Protein AF-A0A957SLW6-F1 (afdb_monomer)

Foldseek 3Di:
DDPCLPPPCPPHDPVVVVDDPRQQPRDDCVQLVHDQDPVDDSVVSNVVRVVSNVVVVVVVVVVVVVVVVVVD

Sequence (72 aa):
EPETLYDDYAGRASAAAAAQMRVGVHMNPLDLKSTINHTLPENELRKWAYQRYIKDYLRVIASIDDNVGRLL

Mean predicted aligned error: 4.95 Å

Structure (mmCIF, N/CA/C/O backbone):
data_AF-A0A957SLW6-F1
#
_entry.id   AF-A0A957SLW6-F1
#
loop_
_atom_site.group_PDB
_atom_site.id
_atom_site.type_symbol
_atom_site.label_atom_id
_atom_site.label_alt_id
_atom_site.label_comp_id
_atom_site.label_asym_id
_atom_site.label_entity_id
_atom_site.label_seq_id
_atom_site.pdbx_PDB_ins_code
_atom_site.Cartn_x
_atom_site.Cartn_y
_atom_site.Cartn_z
_atom_site.occupancy
_atom_site.B_iso_or_equiv
_atom_site.auth_seq_id
_atom_site.auth_comp_id
_atom_site.auth_asym_id
_atom_site.auth_atom_id
_atom_site.pdbx_PDB_model_num
ATOM 1 N N . GLU A 1 1 ? -3.236 -10.132 -0.373 1.00 79.12 1 GLU A N 1
ATOM 2 C CA . GLU A 1 1 ? -2.884 -9.048 -1.317 1.00 79.12 1 GLU A CA 1
ATOM 3 C C . GLU A 1 1 ? -3.817 -9.133 -2.511 1.00 79.12 1 GLU A C 1
ATOM 5 O O . GLU A 1 1 ? -4.310 -10.232 -2.745 1.00 79.12 1 GLU A O 1
ATOM 10 N N . PRO A 1 2 ? -4.154 -8.019 -3.181 1.00 87.19 2 PRO A N 1
ATOM 11 C CA . PRO A 1 2 ? -5.104 -8.041 -4.285 1.00 87.19 2 PRO A CA 1
ATOM 12 C C . PRO A 1 2 ? -4.494 -8.739 -5.501 1.00 87.19 2 PRO A C 1
ATOM 14 O O . PRO A 1 2 ? -3.305 -8.582 -5.775 1.00 87.19 2 PRO A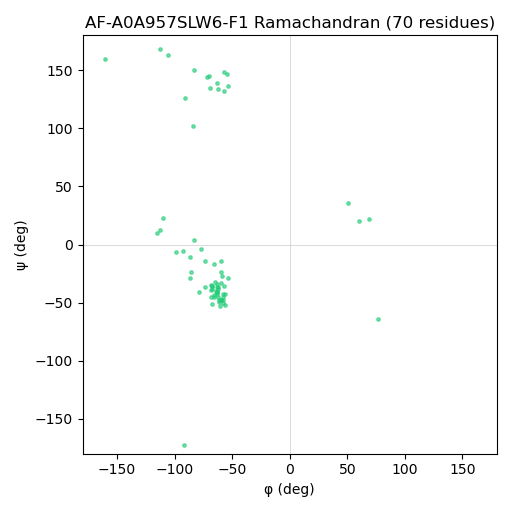 O 1
ATOM 17 N N . GLU A 1 3 ? -5.324 -9.455 -6.259 1.00 87.00 3 GLU A N 1
ATOM 18 C CA . GLU A 1 3 ? -4.912 -10.156 -7.487 1.00 87.00 3 GLU A CA 1
ATOM 19 C C . GLU A 1 3 ? -4.326 -9.195 -8.534 1.00 87.00 3 GLU A C 1
ATOM 21 O O . GLU A 1 3 ? -3.445 -9.557 -9.306 1.00 87.00 3 GLU A O 1
ATOM 26 N N . THR A 1 4 ? -4.742 -7.927 -8.498 1.00 88.12 4 THR A N 1
ATOM 27 C CA . THR A 1 4 ? -4.301 -6.874 -9.419 1.00 88.12 4 THR A CA 1
ATOM 28 C C . THR A 1 4 ? -2.973 -6.210 -9.031 1.00 88.12 4 THR A C 1
ATOM 30 O O . THR A 1 4 ? -2.577 -5.237 -9.670 1.00 88.12 4 THR A O 1
ATOM 33 N N . LEU A 1 5 ? -2.279 -6.660 -7.974 1.00 86.62 5 LEU A N 1
ATOM 34 C CA . LEU A 1 5 ? -1.039 -6.015 -7.500 1.00 86.62 5 LEU A CA 1
ATOM 35 C C . LEU A 1 5 ? 0.098 -6.063 -8.541 1.00 86.62 5 LEU A C 1
ATOM 37 O O . LEU A 1 5 ? 0.905 -5.133 -8.633 1.00 86.62 5 LEU A O 1
ATOM 41 N N . TYR A 1 6 ? 0.150 -7.139 -9.327 1.00 88.69 6 TYR A N 1
ATOM 42 C CA . TYR A 1 6 ? 1.169 -7.371 -10.357 1.00 88.69 6 TYR A CA 1
ATOM 43 C C . TYR A 1 6 ? 0.606 -7.278 -11.781 1.00 88.69 6 TYR A C 1
ATOM 45 O O . TYR A 1 6 ? 1.194 -7.841 -12.696 1.00 88.69 6 TYR A O 1
ATOM 53 N N . ASP A 1 7 ? -0.520 -6.583 -11.967 1.00 84.88 7 ASP A N 1
ATOM 54 C CA . ASP A 1 7 ? -1.126 -6.388 -13.289 1.00 84.88 7 ASP A CA 1
ATOM 55 C C . ASP A 1 7 ? -0.122 -5.723 -14.255 1.00 84.88 7 ASP A C 1
ATOM 57 O O . ASP A 1 7 ? 0.552 -4.741 -13.908 1.00 84.88 7 ASP A O 1
ATOM 61 N N . ASP A 1 8 ? -0.005 -6.296 -15.453 1.00 82.12 8 ASP A N 1
ATOM 62 C CA . ASP A 1 8 ? 0.874 -5.850 -16.537 1.00 82.12 8 ASP A CA 1
ATOM 63 C C . 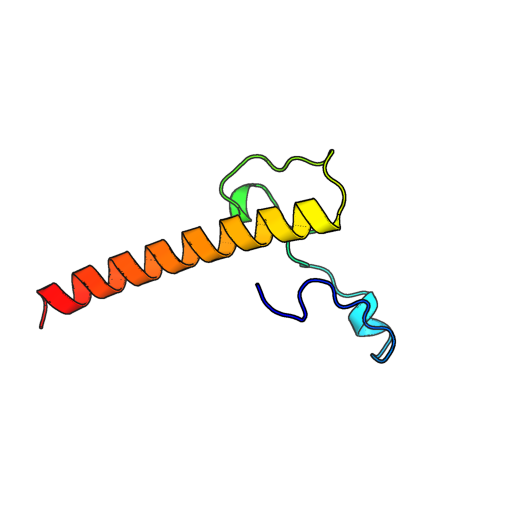ASP A 1 8 ? 0.169 -4.897 -17.515 1.00 82.12 8 ASP A C 1
ATOM 65 O O . ASP A 1 8 ? 0.814 -4.299 -18.377 1.00 82.12 8 ASP A O 1
ATOM 69 N N . TYR A 1 9 ? -1.140 -4.692 -17.335 1.00 83.75 9 TYR A N 1
ATOM 70 C CA . TYR A 1 9 ? -1.982 -3.805 -18.127 1.00 83.75 9 TYR A CA 1
ATOM 71 C C . TYR A 1 9 ? -2.041 -4.155 -19.625 1.00 83.75 9 TYR A C 1
ATOM 73 O O . TYR A 1 9 ? -2.447 -3.300 -20.417 1.00 83.75 9 TYR A O 1
ATOM 81 N N . ALA A 1 10 ? -1.715 -5.391 -20.032 1.00 81.75 10 ALA A N 1
ATOM 82 C CA . ALA A 1 10 ? -1.565 -5.790 -21.441 1.00 81.75 10 ALA A CA 1
ATOM 83 C C . ALA A 1 10 ? -2.826 -5.614 -22.324 1.00 81.75 10 ALA A C 1
ATOM 85 O O . ALA A 1 10 ? -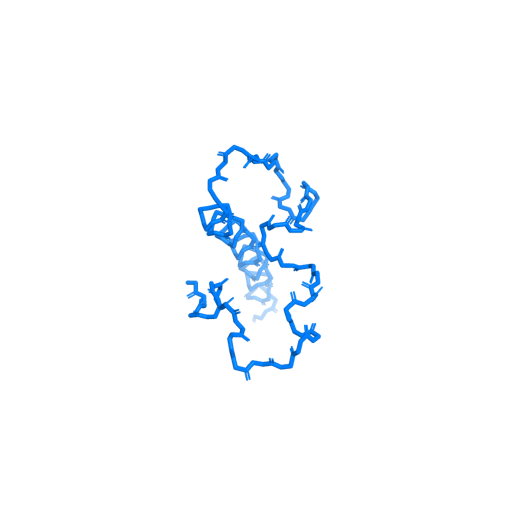2.732 -5.643 -23.548 1.00 81.75 10 ALA A O 1
ATOM 86 N N . GLY A 1 11 ? -4.001 -5.396 -21.724 1.00 84.25 11 GLY A N 1
ATOM 87 C CA . GLY A 1 11 ? -5.267 -5.124 -22.421 1.00 84.25 11 GLY A CA 1
ATOM 88 C C . GLY A 1 11 ? -5.864 -3.734 -22.175 1.00 84.25 11 GLY A C 1
ATOM 89 O O . GLY A 1 11 ? -7.024 -3.507 -22.519 1.00 84.25 11 GLY A O 1
ATOM 90 N N . ARG A 1 12 ? -5.134 -2.811 -21.533 1.00 85.81 12 ARG A N 1
ATOM 91 C CA . ARG A 1 12 ? -5.643 -1.471 -21.185 1.00 85.81 12 ARG A CA 1
ATOM 92 C C . ARG A 1 12 ? -5.061 -0.388 -22.096 1.00 85.81 12 ARG A C 1
ATOM 94 O O . ARG A 1 12 ? -4.057 -0.588 -22.771 1.00 85.81 12 ARG A O 1
ATOM 101 N N . ALA A 1 13 ? -5.694 0.787 -22.110 1.00 87.56 13 ALA A N 1
ATOM 102 C CA . ALA A 1 13 ? -5.187 1.944 -22.849 1.00 87.56 13 ALA A CA 1
ATOM 103 C C . ALA A 1 13 ? -3.759 2.310 -22.400 1.00 87.56 13 ALA A C 1
ATOM 105 O O . ALA A 1 13 ? -3.431 2.187 -21.219 1.00 87.56 13 ALA A O 1
ATOM 106 N N . SER A 1 14 ? -2.935 2.835 -23.313 1.00 83.00 14 SER A N 1
ATOM 107 C CA . SER A 1 14 ? -1.528 3.196 -23.049 1.00 83.00 14 SER A CA 1
ATOM 108 C C . SER A 1 14 ? -1.341 4.138 -21.851 1.00 83.00 14 SER A C 1
ATOM 110 O O . SER A 1 14 ? -0.338 4.057 -21.143 1.00 83.00 14 SER A O 1
ATOM 112 N N . ALA A 1 15 ? -2.338 4.978 -21.561 1.00 85.69 15 ALA A N 1
ATOM 113 C CA . ALA A 1 15 ? -2.362 5.839 -20.383 1.00 85.69 15 ALA A CA 1
ATOM 114 C C . ALA A 1 15 ? -2.302 5.061 -19.051 1.00 85.69 15 ALA A C 1
ATOM 116 O O . ALA A 1 15 ? -1.690 5.537 -18.098 1.00 85.69 15 ALA A O 1
ATOM 117 N N . ALA A 1 16 ? -2.883 3.857 -18.979 1.00 83.69 16 ALA A N 1
ATOM 118 C CA . ALA A 1 16 ? -2.839 3.022 -17.777 1.00 83.69 16 ALA A CA 1
ATOM 119 C C . ALA A 1 16 ? -1.414 2.528 -17.484 1.00 83.69 16 ALA A C 1
ATOM 121 O O . ALA A 1 16 ? -0.981 2.528 -16.334 1.00 83.69 16 ALA A O 1
ATOM 122 N N . ALA A 1 17 ? -0.653 2.180 -18.527 1.00 81.06 17 ALA A N 1
ATOM 123 C CA . ALA A 1 17 ? 0.746 1.789 -18.384 1.00 81.06 17 ALA A CA 1
ATOM 124 C C . ALA A 1 17 ? 1.634 2.972 -17.954 1.00 81.06 17 ALA A C 1
ATOM 126 O O . ALA A 1 17 ? 2.549 2.787 -17.152 1.00 81.06 17 ALA A O 1
ATOM 127 N N . ALA A 1 18 ? 1.336 4.190 -18.419 1.00 84.12 18 ALA A N 1
ATOM 128 C CA . ALA A 1 18 ? 2.086 5.400 -18.070 1.00 84.12 18 ALA A CA 1
ATOM 129 C C . ALA A 1 18 ? 1.828 5.916 -16.637 1.00 84.12 18 ALA A C 1
ATOM 131 O O . ALA A 1 18 ? 2.585 6.753 -16.137 1.00 84.12 18 ALA A O 1
ATOM 132 N N . ALA A 1 19 ? 0.778 5.433 -15.965 1.00 84.00 19 ALA A N 1
ATOM 133 C CA . ALA A 1 19 ? 0.390 5.910 -14.643 1.00 84.00 19 ALA A CA 1
ATOM 134 C C . ALA A 1 19 ? 1.478 5.671 -13.572 1.00 84.00 19 ALA A C 1
ATOM 136 O O . ALA A 1 19 ? 2.042 4.577 -13.437 1.00 84.00 19 ALA A O 1
ATOM 137 N N . GLN A 1 20 ? 1.730 6.724 -12.790 1.00 83.88 20 GLN A N 1
ATOM 138 C CA . GLN A 1 20 ? 2.641 6.756 -11.641 1.00 83.88 20 GLN A CA 1
ATOM 139 C C . GLN A 1 20 ? 1.885 6.425 -10.337 1.00 83.88 20 GLN A C 1
ATOM 141 O O . GLN A 1 20 ? 0.720 6.041 -10.378 1.00 83.88 20 GLN A O 1
ATOM 146 N N . MET A 1 21 ? 2.535 6.553 -9.173 1.00 87.31 21 MET A N 1
ATOM 147 C CA . MET A 1 21 ? 1.953 6.263 -7.841 1.00 87.31 21 MET A CA 1
ATOM 148 C C . MET A 1 21 ? 1.658 4.779 -7.561 1.00 87.31 21 MET A C 1
ATOM 150 O O . MET A 1 21 ? 0.874 4.426 -6.683 1.00 87.31 21 MET A O 1
ATOM 154 N N . ARG A 1 22 ? 2.325 3.878 -8.286 1.00 87.62 22 ARG A N 1
ATOM 155 C CA . ARG A 1 22 ? 2.291 2.435 -8.001 1.00 87.62 22 ARG A CA 1
ATOM 156 C C . ARG A 1 22 ? 2.892 2.119 -6.629 1.00 87.62 22 ARG A C 1
ATOM 158 O O . ARG A 1 22 ? 3.951 2.643 -6.278 1.00 87.62 22 ARG A O 1
ATOM 165 N N . VAL A 1 23 ? 2.249 1.194 -5.916 1.00 88.88 23 VAL A N 1
ATOM 166 C CA . VAL A 1 23 ? 2.729 0.640 -4.641 1.00 88.88 23 VAL A CA 1
ATOM 167 C C . VAL A 1 23 ? 4.156 0.113 -4.803 1.00 88.88 23 VAL A C 1
ATOM 169 O O . VAL A 1 23 ? 4.469 -0.529 -5.801 1.00 88.88 23 VAL A O 1
ATOM 172 N N . GLY A 1 24 ? 5.030 0.398 -3.839 1.00 88.62 24 GLY A N 1
ATOM 173 C CA . GLY A 1 24 ? 6.446 0.023 -3.871 1.00 88.62 24 GLY A CA 1
ATOM 174 C C . GLY A 1 24 ? 7.289 0.909 -4.787 1.00 88.62 24 GLY A C 1
ATOM 175 O O . GLY A 1 24 ? 8.147 1.631 -4.298 1.00 88.62 24 GLY A O 1
ATOM 176 N N . VAL A 1 25 ? 7.027 0.886 -6.096 1.00 87.06 25 VAL A N 1
ATOM 177 C CA . VAL A 1 25 ? 7.878 1.531 -7.120 1.00 87.06 25 VAL A CA 1
ATOM 178 C C . VAL A 1 25 ? 7.943 3.051 -6.965 1.00 87.06 25 VAL A C 1
ATOM 180 O O . VAL A 1 25 ? 9.008 3.638 -7.114 1.00 87.06 25 VAL A O 1
ATOM 183 N N . HIS A 1 26 ? 6.809 3.687 -6.661 1.00 89.94 26 HIS A N 1
ATOM 1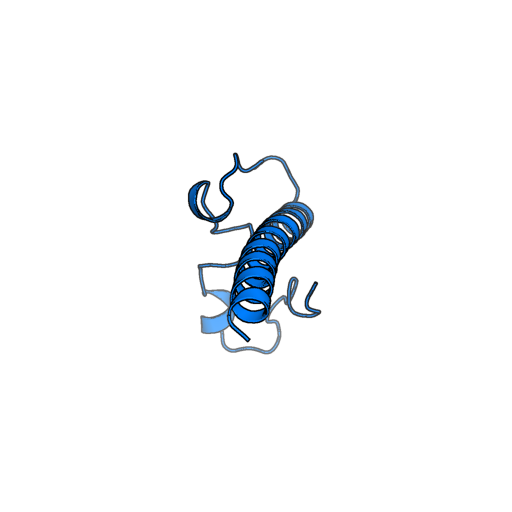84 C CA . HIS A 1 26 ? 6.701 5.147 -6.557 1.00 89.94 26 HIS A CA 1
ATOM 185 C C . HIS A 1 26 ? 6.435 5.622 -5.124 1.00 89.94 26 HIS A C 1
ATOM 187 O O . HIS A 1 26 ? 6.053 6.772 -4.921 1.00 89.94 26 HIS A O 1
ATOM 193 N N . MET A 1 27 ? 6.587 4.738 -4.138 1.00 91.56 27 MET A N 1
ATOM 194 C CA . MET A 1 27 ? 6.429 5.094 -2.731 1.00 91.56 27 MET A CA 1
ATOM 195 C C . MET A 1 27 ? 7.715 5.702 -2.185 1.00 91.56 27 MET A C 1
ATOM 197 O O . MET A 1 27 ? 8.821 5.356 -2.599 1.00 91.56 27 MET A O 1
ATOM 201 N N . ASN A 1 28 ? 7.558 6.591 -1.215 1.00 91.50 28 ASN A N 1
ATOM 202 C CA . ASN A 1 28 ? 8.648 7.224 -0.496 1.00 91.50 28 ASN A CA 1
ATOM 203 C C . ASN A 1 28 ? 8.665 6.773 0.985 1.00 91.50 28 ASN A C 1
ATOM 205 O O . ASN A 1 28 ? 7.717 6.146 1.474 1.00 91.50 28 ASN A O 1
ATOM 209 N N . PRO A 1 29 ? 9.740 7.077 1.734 1.00 92.44 29 PRO A N 1
ATOM 210 C CA . PRO A 1 29 ? 9.846 6.686 3.139 1.00 92.44 29 PRO A CA 1
ATOM 211 C C . PRO A 1 29 ? 8.742 7.230 4.059 1.00 92.44 29 PRO A C 1
ATOM 213 O O . PRO A 1 29 ? 8.494 6.631 5.104 1.00 92.44 29 PRO A O 1
ATOM 216 N N . LEU A 1 30 ? 8.075 8.336 3.703 1.00 91.25 30 LEU A N 1
ATOM 217 C CA . LEU A 1 30 ? 6.943 8.874 4.469 1.00 91.25 30 LEU A CA 1
ATOM 218 C C . LEU A 1 30 ? 5.687 8.019 4.278 1.00 91.25 30 LEU A C 1
ATOM 220 O O . LEU A 1 30 ? 4.968 7.790 5.250 1.00 91.25 30 LEU A O 1
ATOM 224 N N . ASP A 1 31 ? 5.466 7.484 3.073 1.00 91.12 31 ASP A N 1
ATOM 225 C CA . ASP A 1 31 ? 4.331 6.598 2.782 1.00 91.12 31 ASP A CA 1
ATOM 226 C C . ASP A 1 31 ? 4.411 5.300 3.598 1.00 91.12 31 ASP A C 1
ATOM 228 O O . ASP A 1 31 ? 3.411 4.811 4.124 1.00 91.12 31 ASP A O 1
ATOM 232 N N . LEU A 1 32 ? 5.622 4.745 3.724 1.00 92.38 32 LEU A N 1
ATOM 233 C CA . LEU A 1 32 ? 5.869 3.458 4.387 1.00 92.38 32 LEU A CA 1
ATOM 234 C C . LEU A 1 32 ? 6.356 3.585 5.834 1.00 92.38 32 LEU A C 1
ATOM 236 O O . LEU A 1 32 ? 6.490 2.573 6.530 1.00 92.38 32 LEU A O 1
ATOM 240 N N . LYS A 1 33 ? 6.635 4.813 6.290 1.00 92.06 33 LYS A N 1
ATOM 241 C CA . LYS A 1 33 ? 7.201 5.123 7.616 1.00 92.06 33 LYS A CA 1
ATOM 242 C C . LYS A 1 33 ? 8.449 4.281 7.917 1.00 92.06 33 LYS A C 1
ATOM 244 O O . LYS A 1 33 ? 8.641 3.799 9.036 1.00 9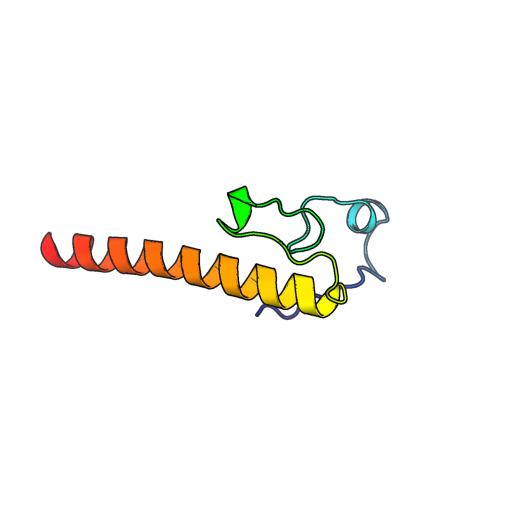2.06 33 LYS A O 1
ATOM 249 N N . SER A 1 34 ? 9.251 4.013 6.888 1.00 91.62 34 SER A N 1
ATOM 250 C CA . SER A 1 34 ? 10.397 3.107 6.943 1.00 91.62 34 SER A CA 1
ATOM 251 C C . SER A 1 34 ? 11.359 3.373 5.787 1.00 91.62 34 SER A C 1
ATOM 253 O O . SER A 1 34 ? 10.979 3.957 4.772 1.00 91.62 34 SER A O 1
ATOM 255 N N . THR A 1 35 ? 12.608 2.937 5.934 1.00 91.31 35 THR A N 1
ATOM 256 C CA . THR A 1 35 ? 13.590 2.977 4.851 1.00 91.31 35 THR A CA 1
ATOM 257 C C . THR A 1 35 ? 13.209 1.966 3.771 1.00 91.31 35 THR A C 1
ATOM 259 O O . THR A 1 35 ? 12.837 0.829 4.062 1.00 91.31 35 THR A O 1
ATOM 262 N N . ILE A 1 36 ? 13.278 2.386 2.508 1.00 89.25 36 ILE A N 1
ATOM 263 C CA . ILE A 1 36 ? 12.936 1.537 1.365 1.00 89.25 36 ILE A CA 1
ATOM 264 C C . ILE A 1 36 ? 14.199 0.829 0.892 1.00 89.25 36 ILE A C 1
ATOM 266 O O . ILE A 1 36 ? 15.214 1.469 0.616 1.00 89.25 36 ILE A O 1
ATOM 270 N N . ASN A 1 37 ? 14.142 -0.499 0.797 1.00 86.62 37 ASN A N 1
ATOM 271 C CA . ASN A 1 37 ? 15.243 -1.261 0.231 1.00 86.62 37 ASN A CA 1
ATOM 272 C C . ASN A 1 37 ? 15.139 -1.302 -1.301 1.00 86.62 37 ASN A C 1
ATOM 274 O O . ASN A 1 37 ? 14.383 -2.094 -1.860 1.00 86.62 37 ASN A O 1
ATOM 278 N N . HIS A 1 38 ? 15.939 -0.474 -1.968 1.00 82.56 38 HIS A N 1
ATOM 279 C CA . HIS A 1 38 ? 15.989 -0.392 -3.429 1.00 82.56 38 HIS A CA 1
ATOM 280 C C . HIS A 1 38 ? 16.765 -1.538 -4.101 1.00 82.56 38 HIS A C 1
ATOM 282 O O . HIS A 1 38 ? 16.813 -1.586 -5.326 1.00 82.56 38 HIS A O 1
ATOM 288 N N . THR A 1 39 ? 17.378 -2.453 -3.339 1.00 89.31 39 THR A N 1
ATOM 289 C CA . THR A 1 39 ? 18.085 -3.612 -3.912 1.00 89.31 39 THR A CA 1
ATOM 290 C C . THR A 1 39 ? 17.175 -4.812 -4.165 1.00 89.31 39 THR A C 1
ATOM 292 O O . THR A 1 39 ? 17.597 -5.765 -4.818 1.00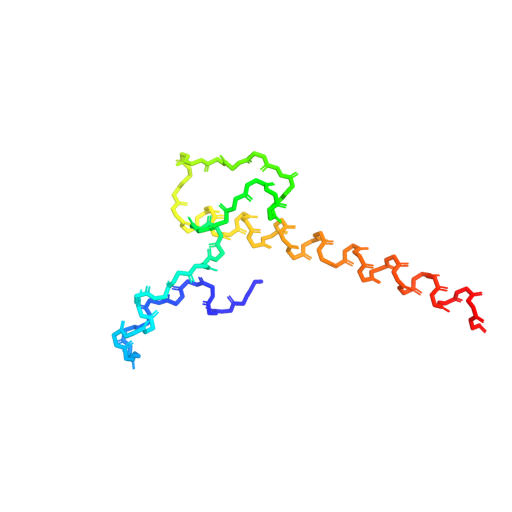 89.31 39 THR A O 1
ATOM 295 N N . LEU A 1 40 ? 15.936 -4.780 -3.664 1.00 88.50 40 LEU A N 1
ATOM 296 C CA . LEU A 1 40 ? 14.965 -5.851 -3.875 1.00 88.50 40 LEU A CA 1
ATOM 297 C C . LEU A 1 40 ? 14.446 -5.861 -5.323 1.00 88.50 40 LEU A C 1
ATOM 299 O O . LEU A 1 40 ? 14.209 -4.790 -5.891 1.00 88.50 40 LEU A O 1
ATOM 303 N N . PRO A 1 41 ? 14.179 -7.048 -5.903 1.00 92.50 41 PRO A N 1
ATOM 304 C CA . PRO A 1 41 ? 13.428 -7.159 -7.148 1.00 92.50 41 PRO A CA 1
ATOM 305 C C . PRO A 1 41 ? 12.077 -6.445 -7.046 1.00 92.50 41 PRO A C 1
ATOM 307 O O . PRO A 1 41 ? 11.434 -6.459 -5.996 1.00 92.50 41 PRO A O 1
ATOM 310 N N . GLU A 1 42 ? 11.599 -5.871 -8.150 1.00 89.38 42 GLU A N 1
ATOM 311 C CA . GLU A 1 42 ? 10.408 -5.014 -8.142 1.00 89.38 42 GLU A CA 1
ATOM 312 C C . GLU A 1 42 ? 9.166 -5.704 -7.554 1.00 89.38 42 GLU A C 1
ATOM 314 O O . GLU A 1 42 ? 8.450 -5.110 -6.749 1.00 89.38 42 GLU A O 1
ATOM 319 N N . ASN A 1 43 ? 8.925 -6.973 -7.896 1.00 90.81 43 ASN A N 1
ATOM 320 C CA . ASN A 1 43 ? 7.787 -7.727 -7.365 1.00 90.81 43 ASN A CA 1
ATOM 321 C C . ASN A 1 43 ? 7.888 -7.937 -5.848 1.00 90.81 43 ASN A C 1
ATOM 323 O O . ASN A 1 43 ? 6.892 -7.795 -5.140 1.00 90.81 43 ASN A O 1
ATOM 327 N N . GLU A 1 44 ? 9.084 -8.221 -5.331 1.00 91.50 44 GLU A N 1
ATOM 328 C CA . GLU A 1 44 ? 9.306 -8.360 -3.889 1.00 91.50 44 GLU A CA 1
ATOM 329 C C . GLU A 1 44 ? 9.164 -7.020 -3.169 1.00 91.50 44 GLU A C 1
ATOM 331 O O . GLU A 1 44 ? 8.544 -6.956 -2.107 1.00 91.50 44 GLU A O 1
ATOM 336 N N . LEU A 1 45 ? 9.657 -5.938 -3.776 1.00 92.69 45 LEU A N 1
ATOM 337 C CA . LEU A 1 45 ? 9.491 -4.582 -3.267 1.00 92.69 45 LEU A CA 1
ATOM 338 C C . LEU A 1 45 ? 8.008 -4.191 -3.200 1.00 92.69 45 LEU A C 1
ATOM 340 O O . LEU A 1 45 ? 7.545 -3.715 -2.162 1.00 92.69 45 LEU A O 1
ATOM 344 N N . ARG A 1 46 ? 7.246 -4.430 -4.277 1.00 92.38 46 ARG A N 1
ATOM 345 C CA . ARG A 1 46 ? 5.792 -4.199 -4.342 1.00 92.38 46 ARG 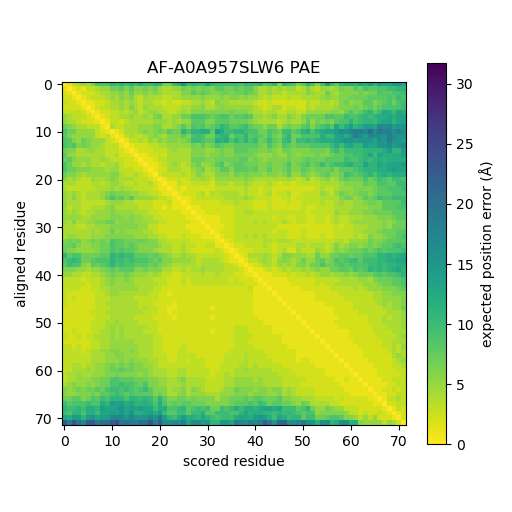A CA 1
ATOM 346 C C . ARG A 1 46 ? 5.063 -4.998 -3.264 1.00 92.38 46 ARG A C 1
ATOM 348 O O . ARG A 1 46 ? 4.230 -4.435 -2.552 1.00 92.38 46 ARG A O 1
ATOM 355 N N . LYS A 1 47 ? 5.413 -6.277 -3.097 1.00 93.25 47 LYS A N 1
ATOM 356 C CA . LYS A 1 47 ? 4.854 -7.153 -2.060 1.00 93.25 47 LYS A CA 1
ATOM 357 C C . LYS A 1 47 ? 5.129 -6.619 -0.661 1.00 93.25 47 LYS A C 1
ATOM 359 O O . LYS A 1 47 ? 4.208 -6.458 0.138 1.00 93.25 47 LYS A O 1
ATOM 364 N N . TRP A 1 48 ? 6.391 -6.330 -0.361 1.00 94.00 48 TRP A N 1
ATOM 365 C CA . TRP A 1 48 ? 6.819 -5.821 0.937 1.00 94.00 48 TRP A CA 1
ATOM 366 C C . TRP A 1 48 ? 6.141 -4.488 1.270 1.00 94.00 48 TRP A C 1
ATOM 368 O O . TRP A 1 48 ? 5.562 -4.348 2.351 1.00 94.00 48 TRP A O 1
ATOM 378 N N . ALA A 1 49 ? 6.140 -3.546 0.323 1.00 93.62 49 ALA A N 1
ATOM 379 C CA . ALA A 1 49 ? 5.523 -2.235 0.485 1.00 93.62 49 ALA A CA 1
ATOM 380 C C . ALA A 1 49 ? 4.012 -2.353 0.712 1.00 93.62 49 ALA A C 1
ATOM 382 O O . ALA A 1 49 ? 3.487 -1.748 1.646 1.00 93.62 49 ALA A O 1
ATOM 383 N N . TYR A 1 50 ? 3.324 -3.196 -0.071 1.00 94.19 50 TYR A N 1
ATOM 384 C CA . TYR A 1 50 ? 1.902 -3.477 0.122 1.00 94.19 50 TYR A CA 1
ATOM 385 C C . TYR A 1 50 ? 1.626 -4.031 1.523 1.00 94.19 50 TYR A C 1
ATOM 387 O O . TYR A 1 50 ? 0.762 -3.518 2.233 1.00 94.19 50 TYR A O 1
ATOM 395 N N . GLN A 1 51 ? 2.380 -5.050 1.946 1.00 94.94 51 GLN A N 1
ATOM 396 C CA . GLN A 1 51 ? 2.207 -5.682 3.254 1.00 94.94 51 GLN A CA 1
ATOM 397 C C . GLN A 1 51 ? 2.453 -4.703 4.403 1.00 94.94 51 GLN A C 1
ATOM 399 O O . GLN A 1 51 ? 1.750 -4.755 5.412 1.00 94.94 51 GLN A O 1
ATOM 404 N N . ARG A 1 52 ? 3.435 -3.807 4.272 1.00 94.19 52 ARG A N 1
ATOM 405 C CA . ARG A 1 52 ? 3.686 -2.771 5.274 1.00 94.19 52 ARG A CA 1
ATOM 406 C C . ARG A 1 52 ? 2.540 -1.764 5.328 1.00 94.19 52 ARG A C 1
ATOM 408 O O . ARG A 1 52 ? 1.987 -1.545 6.403 1.00 94.19 52 ARG A O 1
ATOM 415 N N . TYR A 1 53 ? 2.161 -1.223 4.173 1.00 93.75 53 TYR A N 1
ATOM 416 C CA . TYR A 1 53 ? 1.085 -0.246 4.036 1.00 93.75 53 TYR A CA 1
ATOM 417 C C . TYR A 1 53 ? -0.241 -0.768 4.606 1.00 93.75 53 TYR A C 1
ATOM 419 O O . TYR A 1 53 ? -0.836 -0.127 5.472 1.00 93.75 53 TYR A O 1
ATOM 427 N N . ILE A 1 54 ? -0.681 -1.961 4.184 1.00 94.81 54 ILE A N 1
ATOM 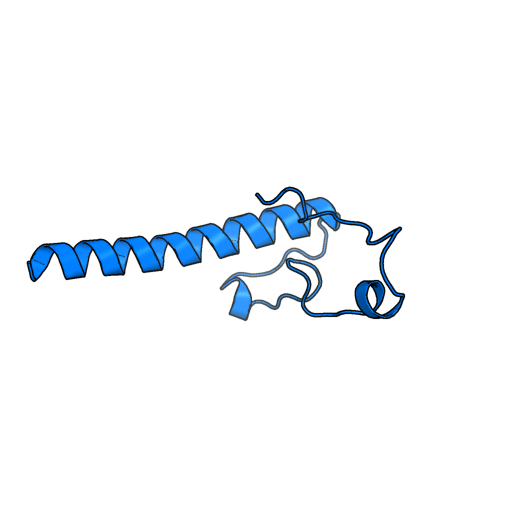428 C CA . ILE A 1 54 ? -1.982 -2.497 4.601 1.00 94.81 54 ILE A CA 1
ATOM 429 C C . ILE A 1 54 ? -2.012 -2.833 6.094 1.00 94.81 54 ILE A C 1
ATOM 431 O O . ILE A 1 54 ? -3.024 -2.609 6.750 1.00 94.81 54 ILE A O 1
ATOM 435 N N . LYS A 1 55 ? -0.903 -3.320 6.665 1.00 95.31 55 LYS A N 1
ATOM 436 C CA . LYS A 1 55 ? -0.820 -3.597 8.107 1.00 95.31 55 LYS A CA 1
ATOM 437 C C . LYS A 1 55 ? -0.919 -2.320 8.930 1.00 95.31 55 LYS A C 1
ATOM 439 O O . LYS A 1 55 ? -1.635 -2.303 9.927 1.00 95.31 55 LYS A O 1
ATOM 444 N N . ASP A 1 56 ? -0.223 -1.262 8.522 1.00 94.94 56 ASP A N 1
ATOM 445 C CA . ASP A 1 56 ? -0.288 0.017 9.229 1.00 94.94 56 ASP A CA 1
ATOM 446 C C . ASP A 1 56 ? -1.677 0.663 9.087 1.00 94.94 56 ASP A C 1
ATOM 448 O O . ASP A 1 56 ? -2.191 1.205 10.063 1.00 94.94 56 ASP A O 1
ATOM 452 N N . TYR A 1 57 ? -2.334 0.519 7.931 1.00 94.19 57 TYR A N 1
ATOM 453 C CA . TYR A 1 57 ? -3.726 0.935 7.738 1.00 94.19 57 TYR A CA 1
ATOM 454 C C . TYR A 1 57 ? -4.698 0.183 8.664 1.00 94.19 57 TYR A C 1
ATOM 456 O O . TYR A 1 57 ? -5.483 0.803 9.382 1.00 94.19 57 TYR A O 1
ATOM 464 N N . LEU A 1 58 ? -4.606 -1.149 8.721 1.00 96.31 58 LEU A N 1
ATOM 465 C CA . LEU A 1 58 ? -5.475 -1.972 9.570 1.00 96.31 58 LEU A CA 1
ATOM 466 C C . LEU A 1 58 ? -5.265 -1.710 11.068 1.00 96.31 58 LEU A C 1
ATOM 468 O O . LEU A 1 58 ? -6.224 -1.767 11.831 1.00 96.31 58 LEU A O 1
ATOM 472 N N . ARG A 1 59 ? -4.045 -1.367 11.501 1.00 96.06 59 ARG A N 1
ATOM 473 C CA . ARG A 1 59 ? -3.780 -0.946 12.891 1.00 96.06 59 ARG A CA 1
ATOM 474 C C . ARG A 1 59 ? -4.510 0.340 13.266 1.00 96.06 59 ARG A C 1
ATOM 476 O O . ARG A 1 59 ? -4.961 0.464 14.401 1.00 96.06 59 ARG A O 1
ATOM 483 N N . VAL A 1 60 ? -4.628 1.290 12.334 1.00 95.38 60 VAL A N 1
ATOM 484 C CA . VAL A 1 60 ? -5.413 2.514 12.559 1.00 95.38 60 VAL A CA 1
ATOM 485 C C . VAL A 1 60 ? -6.890 2.170 12.709 1.00 95.38 60 VAL A C 1
ATOM 487 O O . VAL A 1 60 ? -7.518 2.649 13.646 1.00 95.38 60 VAL A O 1
ATOM 490 N N . ILE A 1 61 ? -7.426 1.305 11.842 1.00 95.62 61 ILE A N 1
ATOM 491 C CA . ILE A 1 61 ? -8.824 0.858 11.937 1.00 95.62 61 ILE A CA 1
ATOM 492 C C . ILE A 1 61 ? -9.088 0.171 13.274 1.00 95.62 61 ILE A C 1
ATOM 494 O O . ILE A 1 61 ? -10.045 0.535 13.945 1.00 95.62 61 ILE A O 1
ATOM 498 N N . ALA A 1 62 ? -8.226 -0.760 13.687 1.00 96.19 62 ALA A N 1
ATOM 499 C CA . ALA A 1 62 ? -8.370 -1.448 14.968 1.00 96.19 62 ALA A CA 1
ATOM 500 C C . ALA A 1 62 ? -8.387 -0.461 16.150 1.00 96.19 62 ALA A C 1
ATOM 502 O O . ALA A 1 62 ? -9.243 -0.551 17.018 1.00 96.19 62 ALA A O 1
ATOM 503 N N . SER A 1 63 ? -7.505 0.544 16.136 1.00 93.62 63 SER A N 1
ATOM 504 C CA . SER A 1 63 ? -7.495 1.600 17.158 1.00 93.62 63 SER A CA 1
ATOM 505 C C . SER A 1 63 ? -8.788 2.428 17.176 1.00 93.62 63 SER A C 1
ATOM 507 O O . SER A 1 63 ? -9.260 2.834 18.236 1.00 93.62 63 SER A O 1
ATOM 509 N N . ILE A 1 64 ? -9.384 2.699 16.012 1.00 95.06 64 ILE A N 1
ATOM 510 C CA . ILE A 1 64 ? -10.674 3.399 15.930 1.00 95.06 64 ILE A CA 1
ATOM 511 C C . ILE A 1 64 ? -11.796 2.510 16.480 1.00 95.06 64 ILE A C 1
ATOM 513 O O . ILE A 1 64 ? -12.598 2.994 17.276 1.00 95.06 64 ILE A O 1
ATOM 517 N N . ASP A 1 65 ? -11.828 1.235 16.094 1.00 95.00 65 ASP A N 1
ATOM 518 C CA . ASP A 1 65 ? -12.818 0.249 16.544 1.00 95.00 65 ASP A CA 1
ATOM 519 C C . ASP A 1 65 ? -12.819 0.105 18.075 1.00 95.00 65 ASP A C 1
ATOM 521 O O . ASP A 1 65 ? -13.859 0.277 18.714 1.00 95.00 65 ASP A O 1
ATOM 525 N N . ASP A 1 66 ? -11.632 -0.038 18.679 1.00 94.38 66 ASP A N 1
ATOM 526 C CA . ASP A 1 66 ? -11.447 -0.095 20.135 1.00 94.38 66 ASP A CA 1
ATOM 527 C C . ASP A 1 66 ? -12.004 1.148 20.854 1.00 94.38 66 ASP A C 1
ATOM 529 O O . ASP A 1 66 ? -12.511 1.058 21.975 1.00 94.38 66 ASP A O 1
ATOM 533 N N . ASN A 1 67 ? -11.896 2.330 20.237 1.00 91.81 67 ASN A N 1
ATOM 534 C CA . ASN A 1 67 ? -12.393 3.578 20.817 1.00 91.81 67 ASN A CA 1
ATOM 535 C C . ASN A 1 67 ? -13.909 3.725 20.665 1.00 91.81 67 ASN A C 1
ATOM 537 O O . ASN A 1 67 ? -14.572 4.165 21.604 1.00 91.81 67 ASN A O 1
ATOM 541 N N . VAL A 1 68 ? -14.467 3.347 19.511 1.00 91.56 68 VAL A N 1
ATOM 542 C CA . VAL A 1 68 ? -15.920 3.362 19.288 1.00 91.56 68 VAL A CA 1
ATOM 543 C C . VAL A 1 68 ? -16.608 2.385 20.242 1.00 91.56 68 VAL A C 1
ATOM 545 O O . VAL A 1 68 ? -17.595 2.757 20.872 1.00 91.5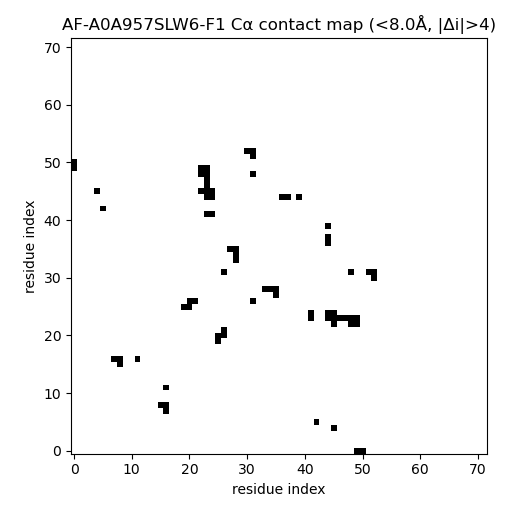6 68 VAL A O 1
ATOM 548 N N . GLY A 1 69 ? -16.042 1.191 20.442 1.00 88.81 69 GLY A N 1
ATOM 549 C CA . GLY A 1 69 ? -16.569 0.195 21.378 1.00 88.81 69 GLY A CA 1
ATOM 550 C C . GLY A 1 69 ? -16.524 0.601 22.857 1.00 88.81 69 GLY A C 1
ATOM 551 O O . GLY A 1 69 ? -17.205 -0.017 23.663 1.00 88.81 69 GLY A O 1
ATOM 552 N N . ARG A 1 70 ? -15.745 1.624 23.239 1.00 87.00 70 ARG A N 1
ATOM 553 C CA . ARG A 1 70 ? -15.755 2.188 24.606 1.00 87.00 70 ARG A CA 1
ATOM 554 C C . ARG A 1 70 ? -16.821 3.260 24.819 1.00 87.00 70 ARG A C 1
ATOM 556 O O . ARG A 1 70 ? -17.138 3.567 25.965 1.00 87.00 70 ARG A O 1
ATOM 563 N N . LEU A 1 71 ? -17.269 3.905 23.743 1.00 83.25 71 LEU A N 1
ATOM 564 C CA . LEU A 1 71 ? -18.272 4.973 23.792 1.00 83.25 71 LEU A CA 1
ATOM 565 C C . LEU A 1 71 ? -19.703 4.428 23.740 1.00 83.25 71 LEU A C 1
ATOM 567 O O . LEU A 1 71 ? -20.609 5.092 24.243 1.00 83.25 71 LEU A O 1
ATOM 571 N N . LEU A 1 72 ? -19.888 3.272 23.099 1.00 68.94 72 LEU A N 1
ATOM 572 C CA . LEU A 1 72 ? -21.143 2.518 23.042 1.00 68.94 72 LEU A CA 1
ATOM 573 C C . LEU A 1 72 ? -21.279 1.590 24.253 1.00 68.94 72 LEU A C 1
ATOM 575 O O . LEU A 1 72 ? -22.430 1.431 24.717 1.00 68.94 72 LEU A O 1
#

pLDDT: mean 89.43, std 4.99, range [68.94, 96.31]

Secondary structure (DSSP, 8-state):
--GGGG---TTS-HHHHH----TTTT--HHHHTS---TTS-HHHHHHHHHHHHHHHHHHHHHHHHHHHHHH-

Solvent-accessible surface area (backbone atoms only — not comparable to full-atom values): 4542 Å² total; per-residue (Å²): 133,67,89,67,77,77,65,81,53,91,89,55,62,71,66,68,71,69,56,76,76,45,69,36,83,58,57,52,47,80,76,62,74,42,87,77,70,82,85,50,58,68,70,58,30,28,50,52,40,44,56,50,44,52,52,57,53,49,52,51,50,50,56,49,50,61,50,52,65,72,75,107

Radius of gyration: 15.89 Å; Cα contacts (8 Å, |Δi|>4): 37; chains: 1; bounding box: 39×19×48 Å